Protein AF-A0A2S7QEK1-F1 (afdb_monomer_lite)

Sequence (69 aa):
MANNTTAPNPIAPDWLNSGDNAWQLTAASLGALQSVPGLVVLYAGIPHSKWATNSAFMALYAFAITLLV

Radius of gyration: 21.31 Å; chains: 1; bounding box: 35×28×66 Å

Structure (mmCIF, N/CA/C/O backbone):
data_AF-A0A2S7QEK1-F1
#
_entry.id   AF-A0A2S7QEK1-F1
#
loop_
_atom_site.group_PDB
_atom_site.id
_atom_site.type_symbol
_atom_site.label_atom_id
_atom_site.label_alt_id
_atom_site.label_comp_id
_atom_site.label_asym_id
_atom_site.label_entity_id
_atom_site.label_seq_id
_atom_site.pdbx_PDB_ins_code
_atom_site.Cartn_x
_atom_site.Cartn_y
_atom_site.Cartn_z
_atom_site.occupancy
_atom_site.B_iso_or_equiv
_atom_site.auth_seq_id
_atom_site.auth_comp_id
_atom_site.auth_asym_id
_atom_site.auth_atom_id
_atom_site.pdbx_PDB_model_num
ATOM 1 N N . MET A 1 1 ? 16.078 -7.824 -41.372 1.00 44.41 1 MET A N 1
ATOM 2 C CA . MET A 1 1 ? 16.725 -9.148 -41.494 1.00 44.41 1 MET A CA 1
ATOM 3 C C . MET A 1 1 ? 17.715 -9.241 -40.348 1.00 44.41 1 MET A C 1
ATOM 5 O O . MET A 1 1 ? 18.477 -8.304 -40.161 1.00 44.41 1 MET A O 1
ATOM 9 N N . ALA A 1 2 ? 17.556 -10.262 -39.510 1.00 57.22 2 ALA A N 1
ATOM 10 C CA . ALA A 1 2 ? 18.207 -10.434 -38.217 1.00 57.22 2 ALA A CA 1
ATOM 11 C C . ALA A 1 2 ? 19.741 -10.386 -38.283 1.00 57.22 2 ALA A C 1
ATOM 13 O O . ALA A 1 2 ? 20.329 -10.909 -39.226 1.00 57.22 2 ALA A O 1
ATOM 14 N N . ASN A 1 3 ? 20.376 -9.857 -37.235 1.00 52.50 3 ASN A N 1
ATOM 15 C CA . ASN A 1 3 ? 21.742 -10.241 -36.902 1.00 52.50 3 ASN A CA 1
ATOM 16 C C . ASN A 1 3 ? 21.873 -10.470 -35.388 1.00 52.50 3 ASN A C 1
ATOM 18 O O . ASN A 1 3 ? 22.162 -9.547 -34.638 1.00 52.50 3 ASN A O 1
ATOM 22 N N . ASN A 1 4 ? 21.513 -11.698 -34.991 1.00 64.25 4 ASN A N 1
ATOM 23 C CA . ASN A 1 4 ? 22.219 -12.583 -34.053 1.00 64.25 4 ASN A CA 1
ATOM 24 C C . ASN A 1 4 ? 22.983 -11.873 -32.909 1.00 64.25 4 ASN A C 1
ATOM 26 O O . ASN A 1 4 ? 23.985 -11.218 -33.162 1.00 64.25 4 ASN A O 1
ATOM 30 N N . THR A 1 5 ? 22.593 -11.982 -31.636 1.00 52.06 5 THR A N 1
ATOM 31 C CA . THR A 1 5 ? 22.714 -13.223 -30.851 1.00 52.06 5 THR A CA 1
ATOM 32 C C . THR A 1 5 ? 21.750 -13.265 -29.663 1.00 52.06 5 THR A C 1
ATOM 34 O O . THR A 1 5 ? 21.792 -12.406 -28.786 1.00 52.06 5 THR A O 1
ATOM 37 N N . THR A 1 6 ? 20.965 -14.335 -29.581 1.00 55.88 6 THR A N 1
ATOM 38 C CA . THR A 1 6 ? 20.130 -14.765 -28.447 1.00 55.88 6 THR A CA 1
ATOM 39 C C . THR A 1 6 ? 20.96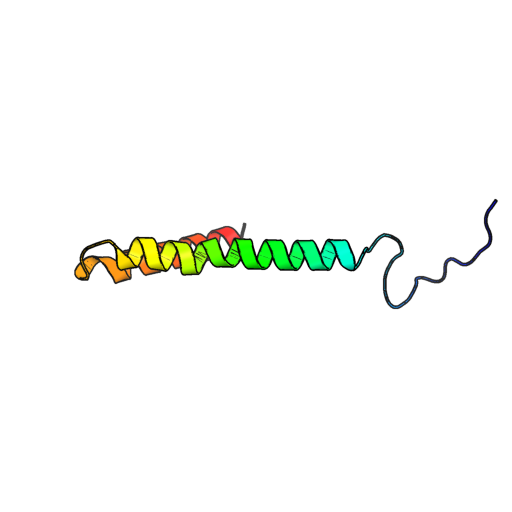5 -15.234 -27.247 1.00 55.88 6 THR A C 1
ATOM 41 O O . THR A 1 6 ? 20.763 -16.334 -26.730 1.00 55.88 6 THR A O 1
ATOM 44 N N . ALA A 1 7 ? 21.949 -14.450 -26.818 1.00 59.62 7 ALA A N 1
ATOM 45 C CA . ALA A 1 7 ? 22.487 -14.616 -25.479 1.00 59.62 7 ALA A CA 1
ATOM 46 C C . ALA A 1 7 ? 21.514 -13.878 -24.550 1.00 59.62 7 ALA A C 1
ATOM 48 O O . ALA A 1 7 ? 21.317 -12.680 -24.758 1.00 59.62 7 ALA A O 1
ATOM 49 N N . PRO A 1 8 ? 20.860 -14.545 -23.579 1.00 63.16 8 PRO A N 1
ATOM 50 C CA . PRO A 1 8 ? 20.091 -13.821 -22.579 1.00 63.16 8 PRO A CA 1
ATOM 51 C C . PRO A 1 8 ? 21.041 -12.803 -21.959 1.00 63.16 8 PRO A C 1
ATOM 53 O O . PRO A 1 8 ? 22.083 -13.197 -21.435 1.00 63.16 8 PRO A O 1
ATOM 56 N N . ASN A 1 9 ? 20.736 -11.508 -22.084 1.00 65.44 9 ASN A N 1
ATOM 57 C CA . ASN A 1 9 ? 21.484 -10.481 -21.377 1.00 65.44 9 ASN A CA 1
ATOM 58 C C . ASN A 1 9 ? 21.442 -10.878 -19.892 1.00 65.44 9 ASN A C 1
ATOM 60 O O . ASN A 1 9 ? 20.356 -10.881 -19.304 1.00 65.44 9 ASN A O 1
ATOM 64 N N . PRO A 1 10 ? 22.579 -11.274 -19.288 1.00 71.38 10 PRO A N 1
ATOM 65 C CA . PRO A 1 10 ? 22.575 -11.893 -17.965 1.00 71.38 10 PRO A CA 1
ATOM 66 C C . PRO A 1 10 ? 22.145 -10.908 -16.869 1.00 71.38 10 PRO A C 1
ATOM 68 O O . PRO A 1 10 ? 21.941 -11.314 -15.730 1.00 71.38 10 PRO A O 1
ATOM 71 N N . ILE A 1 11 ? 22.017 -9.622 -17.216 1.00 75.81 11 ILE A N 1
ATOM 72 C CA . ILE A 1 11 ? 21.696 -8.520 -16.314 1.00 75.81 11 ILE A CA 1
ATOM 73 C C . ILE A 1 11 ? 20.204 -8.144 -16.386 1.00 75.81 11 ILE A C 1
ATOM 75 O O . ILE A 1 11 ? 19.614 -7.862 -15.346 1.00 75.81 11 ILE A O 1
ATOM 79 N N . ALA A 1 12 ? 19.577 -8.134 -17.572 1.00 76.50 12 ALA A N 1
ATOM 80 C CA . ALA A 1 12 ? 18.154 -7.797 -17.731 1.00 76.50 12 ALA A CA 1
ATOM 81 C C . ALA A 1 12 ? 17.567 -8.278 -19.081 1.00 76.50 12 ALA A C 1
ATOM 83 O O . ALA A 1 12 ? 18.207 -8.070 -20.110 1.00 76.50 12 ALA A O 1
ATOM 84 N N . PRO A 1 13 ? 16.347 -8.852 -19.122 1.00 83.69 13 PRO A N 1
ATOM 85 C CA . PRO A 1 13 ? 15.653 -9.201 -20.368 1.00 83.69 13 PRO A CA 1
ATOM 86 C C . PRO A 1 13 ? 15.312 -7.982 -21.241 1.00 83.69 13 PRO A C 1
ATOM 88 O O . PRO A 1 13 ? 15.029 -6.911 -20.713 1.00 83.69 13 PRO A O 1
ATOM 91 N N . ASP A 1 14 ? 15.203 -8.170 -22.560 1.00 80.62 14 ASP A N 1
ATOM 92 C CA . ASP A 1 14 ? 14.945 -7.082 -23.529 1.00 80.62 14 ASP A CA 1
ATOM 93 C C . ASP A 1 14 ? 13.603 -6.347 -23.335 1.00 80.62 14 ASP A C 1
ATOM 95 O O . ASP A 1 14 ? 13.433 -5.222 -23.796 1.00 80.62 14 ASP A O 1
ATOM 99 N N . TRP A 1 15 ? 12.634 -6.968 -22.655 1.00 81.75 15 TRP A N 1
ATOM 100 C CA . TRP A 1 15 ? 11.325 -6.371 -22.358 1.00 81.75 15 TRP A CA 1
ATOM 101 C C . TRP A 1 15 ? 11.314 -5.530 -21.072 1.00 81.75 15 TRP A C 1
ATOM 103 O O . TRP A 1 15 ? 10.332 -4.838 -20.799 1.00 81.75 15 TRP A O 1
ATOM 113 N N . LEU A 1 16 ? 12.370 -5.605 -20.256 1.00 82.94 16 LEU A N 1
ATOM 114 C CA . LEU A 1 16 ? 12.420 -4.979 -18.940 1.00 82.94 16 LEU A CA 1
ATOM 115 C C . LEU A 1 16 ? 12.959 -3.546 -19.047 1.00 82.94 16 LEU A C 1
ATOM 117 O O . LEU A 1 16 ? 14.164 -3.326 -19.148 1.00 82.94 16 LEU A O 1
ATOM 121 N N . ASN A 1 17 ? 12.066 -2.556 -18.979 1.00 89.81 17 ASN A N 1
ATOM 122 C CA . ASN A 1 17 ? 12.450 -1.145 -18.949 1.00 89.81 17 ASN A CA 1
ATOM 123 C C . ASN A 1 17 ? 12.695 -0.668 -17.507 1.00 89.81 17 ASN A C 1
ATOM 125 O O . ASN A 1 17 ? 11.774 -0.576 -16.692 1.00 89.81 17 ASN A O 1
ATOM 129 N N . SER A 1 18 ? 13.943 -0.314 -17.194 1.00 87.44 18 SER A N 1
ATOM 130 C CA . SER A 1 18 ? 14.334 0.175 -15.866 1.00 87.44 18 SER A CA 1
ATOM 131 C C . SER A 1 18 ? 13.657 1.492 -15.469 1.00 87.44 18 SER A C 1
ATOM 133 O O . SER A 1 18 ? 13.378 1.689 -14.289 1.00 87.44 18 SER A O 1
ATOM 135 N N . GLY A 1 19 ? 13.378 2.384 -16.426 1.00 92.00 19 GLY A N 1
ATOM 136 C CA . GLY A 1 19 ? 12.711 3.664 -16.167 1.00 92.00 19 GLY A CA 1
ATOM 137 C C . GLY A 1 19 ? 11.246 3.484 -15.769 1.00 92.00 19 GLY A C 1
ATOM 138 O O . GLY A 1 19 ? 10.810 4.041 -14.761 1.00 92.00 19 GLY A O 1
ATOM 139 N N . ASP A 1 20 ? 10.515 2.639 -16.499 1.00 92.81 20 ASP A N 1
ATOM 140 C CA . ASP A 1 20 ? 9.105 2.347 -16.209 1.00 92.81 20 ASP A CA 1
ATOM 141 C C . ASP A 1 20 ? 8.951 1.618 -14.868 1.00 92.81 20 ASP A C 1
ATOM 143 O O . ASP A 1 20 ? 8.087 1.972 -14.065 1.00 92.81 20 ASP A O 1
ATOM 147 N N . ASN A 1 21 ? 9.832 0.657 -14.570 1.00 92.06 21 ASN A N 1
ATOM 148 C CA . ASN A 1 21 ? 9.850 -0.023 -13.273 1.00 92.06 21 ASN A CA 1
ATOM 149 C C . ASN A 1 21 ? 10.177 0.934 -12.121 1.00 92.06 21 ASN A C 1
ATOM 151 O O . ASN A 1 21 ? 9.522 0.889 -11.080 1.00 92.06 21 ASN A O 1
ATOM 155 N N . ALA A 1 22 ? 11.162 1.820 -12.292 1.00 94.62 22 ALA A N 1
ATOM 156 C CA . ALA A 1 22 ? 11.500 2.816 -11.277 1.00 94.62 22 ALA A CA 1
ATOM 157 C C . ALA A 1 22 ? 10.322 3.763 -11.004 1.00 94.62 22 ALA A C 1
ATOM 159 O O . ALA A 1 22 ? 10.034 4.082 -9.844 1.00 94.62 22 ALA A O 1
ATOM 160 N N . TRP A 1 23 ? 9.603 4.170 -12.055 1.00 95.50 23 TRP A N 1
ATOM 161 C CA . TRP A 1 23 ? 8.396 4.975 -11.912 1.00 95.50 23 TRP A CA 1
ATOM 162 C C . TRP A 1 23 ? 7.281 4.214 -11.189 1.00 95.50 23 TRP A C 1
ATOM 164 O O . TRP A 1 23 ? 6.708 4.744 -10.238 1.00 95.50 23 TRP A O 1
ATOM 174 N N . GLN A 1 24 ? 7.012 2.961 -11.563 1.00 95.50 24 GLN A N 1
ATOM 175 C CA . GLN A 1 24 ? 5.996 2.134 -10.904 1.00 95.50 24 GLN A CA 1
ATOM 176 C C . GLN A 1 24 ? 6.305 1.896 -9.423 1.00 95.50 24 GLN A C 1
ATOM 178 O O . GLN A 1 24 ? 5.408 2.017 -8.594 1.00 95.50 24 GLN A O 1
ATOM 183 N N . LEU A 1 25 ? 7.564 1.630 -9.064 1.00 95.75 25 LEU A N 1
ATOM 184 C CA . LEU A 1 25 ? 7.983 1.462 -7.667 1.00 95.75 25 LEU A CA 1
ATOM 185 C C . LEU A 1 25 ? 7.824 2.757 -6.863 1.00 95.75 25 LEU A C 1
ATOM 187 O O . LEU A 1 25 ? 7.380 2.729 -5.712 1.00 95.75 25 LEU A O 1
ATOM 191 N N . THR A 1 26 ? 8.143 3.897 -7.479 1.00 95.25 26 THR A N 1
ATOM 192 C CA . THR A 1 26 ? 7.951 5.215 -6.864 1.00 95.25 26 THR A CA 1
ATOM 193 C C . THR A 1 26 ? 6.462 5.498 -6.655 1.00 95.25 26 THR A C 1
ATOM 195 O O . THR A 1 26 ? 6.051 5.838 -5.546 1.00 95.25 26 THR A O 1
ATOM 198 N N . ALA A 1 27 ? 5.634 5.290 -7.681 1.00 94.69 27 ALA A N 1
ATOM 199 C CA . ALA A 1 27 ? 4.187 5.470 -7.613 1.00 94.69 27 ALA A CA 1
ATOM 200 C C . ALA A 1 27 ? 3.536 4.534 -6.581 1.00 94.69 27 ALA A C 1
ATOM 202 O O . ALA A 1 27 ? 2.723 4.983 -5.773 1.00 94.69 27 ALA A O 1
ATOM 203 N N . ALA A 1 28 ? 3.936 3.260 -6.548 1.00 92.62 28 ALA A N 1
ATOM 204 C CA . ALA A 1 28 ? 3.463 2.283 -5.570 1.00 92.62 28 ALA A CA 1
ATOM 205 C C . ALA A 1 28 ? 3.838 2.684 -4.137 1.00 92.62 28 ALA A C 1
ATOM 207 O O . ALA A 1 28 ? 3.003 2.599 -3.239 1.00 92.62 28 ALA A O 1
ATOM 208 N N . SER A 1 29 ? 5.056 3.188 -3.920 1.00 92.06 29 SER A N 1
ATOM 209 C CA . SER A 1 29 ? 5.504 3.655 -2.600 1.00 92.06 29 SER A CA 1
ATOM 210 C C . SER A 1 29 ? 4.713 4.878 -2.127 1.00 92.06 29 SER A C 1
ATOM 212 O O . SER A 1 29 ? 4.272 4.926 -0.978 1.00 92.06 29 SER A O 1
ATOM 214 N N . LEU A 1 30 ? 4.474 5.848 -3.015 1.00 92.25 30 LEU A N 1
ATOM 215 C CA . LEU A 1 30 ? 3.654 7.026 -2.709 1.00 92.25 30 LEU A CA 1
ATOM 216 C C . LEU A 1 30 ? 2.188 6.639 -2.437 1.00 92.25 30 LEU A C 1
ATOM 218 O O . LEU A 1 30 ? 1.584 7.131 -1.482 1.00 92.25 30 LEU A O 1
ATOM 222 N N . GLY A 1 31 ? 1.638 5.704 -3.217 1.00 89.38 31 GLY A N 1
ATOM 223 C CA . GLY A 1 31 ? 0.298 5.141 -3.023 1.00 89.38 31 GLY A CA 1
ATOM 224 C C . GLY A 1 31 ? 0.146 4.343 -1.718 1.00 89.38 31 GLY A C 1
ATOM 225 O O . GLY A 1 31 ? -0.877 4.425 -1.033 1.00 89.38 31 GLY A O 1
ATOM 226 N N . ALA A 1 32 ? 1.181 3.606 -1.318 1.00 88.12 32 ALA A N 1
ATOM 227 C CA . ALA A 1 32 ? 1.204 2.896 -0.042 1.00 88.12 32 ALA A CA 1
ATOM 228 C C . ALA A 1 32 ? 1.271 3.871 1.147 1.00 88.12 32 ALA A C 1
ATOM 230 O O . ALA A 1 32 ? 0.587 3.672 2.155 1.00 88.12 32 ALA A O 1
ATOM 231 N N . LEU A 1 33 ? 2.030 4.963 1.012 1.00 90.00 33 LEU A N 1
ATOM 232 C CA . LEU A 1 33 ? 2.172 5.986 2.048 1.00 90.00 33 LEU A CA 1
ATOM 233 C C . LEU A 1 33 ? 0.860 6.746 2.314 1.00 90.00 33 LEU A C 1
ATOM 235 O O . LEU A 1 33 ? 0.510 6.983 3.468 1.00 90.00 33 LEU A O 1
ATOM 239 N N . GLN A 1 34 ? 0.077 7.088 1.287 1.00 87.81 34 GLN A N 1
ATOM 240 C CA . GLN A 1 34 ? -1.240 7.708 1.522 1.00 87.81 34 GLN A CA 1
ATOM 241 C C . GLN A 1 34 ? -2.233 6.764 2.221 1.00 87.81 34 GLN A C 1
ATOM 243 O O . GLN A 1 34 ? -3.209 7.227 2.808 1.00 87.81 34 GLN A O 1
ATOM 248 N N . SER A 1 35 ? -1.987 5.453 2.160 1.00 81.75 35 SER A N 1
ATOM 249 C CA . SER A 1 35 ? -2.862 4.446 2.749 1.00 81.75 35 SER A CA 1
ATOM 250 C C . SER A 1 35 ? -2.614 4.349 4.252 1.00 81.75 35 SER A C 1
ATOM 252 O O . SER A 1 35 ? -3.341 4.968 5.019 1.00 81.75 35 SER A O 1
ATOM 254 N N . VAL A 1 36 ? -1.578 3.640 4.714 1.00 79.56 36 VAL A N 1
ATOM 255 C CA . VAL A 1 36 ? -1.424 3.358 6.157 1.00 79.56 36 VAL A CA 1
ATOM 256 C C . VAL A 1 36 ? -1.169 4.609 6.987 1.00 79.56 36 VAL A C 1
ATOM 258 O O . VAL A 1 36 ? -2.001 4.910 7.839 1.00 79.56 36 VAL A O 1
ATOM 261 N N . PRO A 1 37 ? -0.070 5.361 6.794 1.00 80.44 37 PRO A N 1
ATOM 262 C CA . PRO A 1 37 ? 0.164 6.520 7.639 1.00 80.44 37 PRO A CA 1
ATOM 263 C C . PRO A 1 37 ? -0.871 7.625 7.399 1.00 80.44 37 PRO A C 1
ATOM 265 O O . PRO A 1 37 ? -1.283 8.262 8.364 1.00 80.44 37 PRO A O 1
ATOM 268 N N . GLY A 1 38 ? -1.363 7.808 6.168 1.00 84.38 38 GLY A N 1
ATOM 269 C CA . GLY A 1 38 ? -2.425 8.778 5.877 1.00 84.38 38 GLY A CA 1
ATOM 270 C C . GLY A 1 38 ? -3.748 8.465 6.588 1.00 84.38 38 GLY A C 1
ATOM 271 O O . GLY A 1 38 ? -4.278 9.303 7.322 1.00 84.38 38 GLY A O 1
ATOM 272 N N . LEU A 1 39 ? -4.271 7.246 6.428 1.00 82.75 39 LEU A N 1
ATOM 273 C CA . LEU A 1 39 ? -5.546 6.839 7.024 1.00 82.75 39 LEU A CA 1
ATOM 274 C C . LEU A 1 39 ? -5.444 6.653 8.536 1.00 82.75 39 LEU A C 1
ATOM 276 O O . LEU A 1 39 ? -6.368 7.048 9.241 1.00 82.75 39 LEU A O 1
ATOM 280 N N . VAL A 1 40 ? -4.342 6.105 9.060 1.00 85.81 40 VAL A N 1
ATOM 281 C CA . VAL A 1 40 ? -4.163 5.943 10.512 1.00 85.81 40 VAL A CA 1
ATOM 282 C C . VAL A 1 40 ? -4.133 7.305 11.199 1.00 85.81 40 VAL A C 1
ATOM 284 O O . VAL A 1 40 ? -4.808 7.478 12.209 1.00 85.81 40 VAL A O 1
ATOM 287 N N . VAL A 1 41 ? -3.425 8.296 10.649 1.00 86.75 41 VAL A N 1
ATOM 288 C CA . VAL A 1 41 ? -3.388 9.646 11.235 1.00 86.75 41 VAL A CA 1
ATOM 289 C C . VAL A 1 41 ? -4.769 10.306 11.207 1.00 86.75 41 VAL A C 1
ATOM 291 O O . VAL A 1 41 ? -5.176 10.897 12.205 1.00 86.75 41 VAL A O 1
ATOM 294 N N . LEU A 1 42 ? -5.531 10.164 10.119 1.00 85.56 42 LEU A N 1
ATOM 295 C CA . LEU A 1 42 ? -6.882 10.730 10.024 1.00 85.56 42 LEU A CA 1
ATOM 296 C C . LEU A 1 42 ? -7.878 10.022 10.958 1.00 85.56 42 LEU A C 1
ATOM 298 O O . LEU A 1 42 ? -8.571 10.675 11.740 1.00 85.56 42 LEU A O 1
ATOM 302 N N . TYR A 1 43 ? -7.937 8.689 10.924 1.00 81.38 43 TYR A N 1
ATOM 303 C CA . TYR A 1 43 ? -8.921 7.912 11.684 1.00 81.38 43 TYR A CA 1
ATOM 304 C C . TYR A 1 43 ? -8.576 7.748 13.164 1.00 81.38 43 TYR A C 1
ATOM 306 O O . TYR A 1 43 ? -9.485 7.541 13.967 1.00 81.38 43 TYR A O 1
ATOM 314 N N . ALA A 1 44 ? -7.304 7.851 13.549 1.00 82.75 44 ALA A N 1
ATOM 315 C CA . ALA A 1 44 ? -6.901 7.860 14.954 1.00 82.75 44 ALA A CA 1
ATOM 316 C C . ALA A 1 44 ? -6.802 9.281 15.532 1.00 82.75 44 ALA A C 1
ATOM 318 O O . ALA A 1 44 ? -6.985 9.450 16.734 1.00 82.75 44 ALA A O 1
ATOM 319 N N . GLY A 1 45 ? -6.531 10.298 14.705 1.00 83.25 45 GLY A N 1
ATOM 320 C CA . GLY A 1 45 ? -6.303 11.675 15.160 1.00 83.25 45 GLY A CA 1
ATOM 321 C C . GLY A 1 45 ? -7.560 12.537 15.316 1.00 83.25 45 GLY A C 1
ATOM 322 O O . GLY A 1 45 ? -7.575 13.426 16.162 1.00 83.25 45 GLY A O 1
ATOM 323 N N . ILE A 1 46 ? -8.616 12.290 14.532 1.00 85.88 46 ILE A N 1
ATOM 324 C CA . ILE A 1 46 ? -9.872 13.065 14.579 1.00 85.88 46 ILE A CA 1
ATOM 325 C C . ILE A 1 46 ? -10.824 12.666 15.732 1.00 85.88 46 ILE A C 1
ATOM 327 O O . ILE A 1 46 ? -11.417 13.563 16.337 1.00 85.88 46 ILE A O 1
ATOM 331 N N . PRO A 1 47 ? -11.050 11.375 16.061 1.00 81.69 47 PRO A N 1
ATOM 332 C CA . PRO A 1 47 ? -12.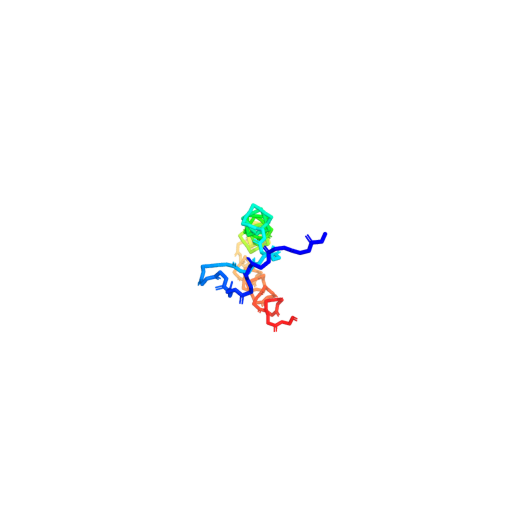012 11.012 17.100 1.00 81.69 47 PRO A CA 1
ATOM 333 C C . PRO A 1 47 ? -11.502 11.323 18.514 1.00 81.69 47 PRO A C 1
ATOM 335 O O . PRO A 1 47 ? -10.315 11.522 18.758 1.00 81.69 47 PRO A O 1
ATOM 338 N N . HIS A 1 48 ? -12.411 11.304 19.496 1.00 78.19 48 HIS A N 1
ATOM 339 C CA . HIS A 1 48 ? -12.034 11.437 20.905 1.00 78.19 48 HIS A CA 1
ATOM 340 C C . HIS A 1 48 ? -10.975 10.396 21.295 1.00 78.19 48 HIS A C 1
ATOM 342 O O . HIS A 1 48 ? -11.124 9.214 20.990 1.00 78.19 48 HIS A O 1
ATOM 348 N N . SER A 1 49 ? -9.965 10.827 22.057 1.00 77.38 49 SER A N 1
ATOM 349 C CA . SER A 1 49 ? -8.769 10.043 22.411 1.00 77.38 49 SER A CA 1
ATOM 350 C C . SER A 1 49 ? -9.050 8.620 22.930 1.00 77.38 49 SER A C 1
ATOM 352 O O . SER A 1 49 ? -8.307 7.700 22.611 1.00 77.38 49 SER A O 1
ATOM 354 N N . LYS A 1 50 ? -10.171 8.392 23.630 1.00 87.00 50 LYS A N 1
ATOM 355 C CA . LYS A 1 50 ? -10.585 7.053 24.097 1.00 87.00 50 LYS A CA 1
ATOM 356 C C . LYS A 1 50 ? -10.893 6.035 22.985 1.00 87.00 50 LYS A C 1
ATOM 358 O O . LYS A 1 50 ? -10.925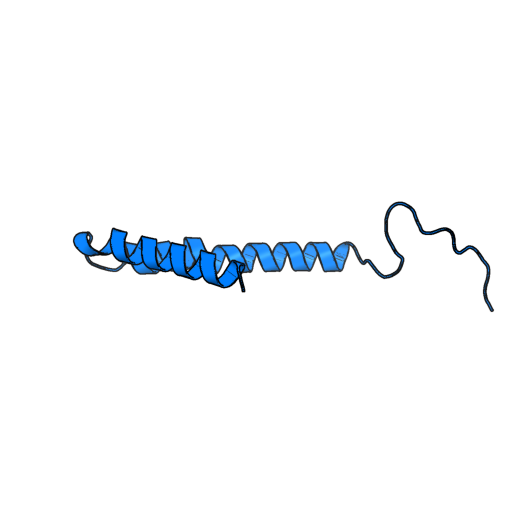 4.844 23.263 1.00 87.00 50 LYS A O 1
ATOM 363 N N . TRP A 1 51 ? -11.116 6.487 21.751 1.00 83.62 51 TRP A N 1
ATOM 364 C CA . TRP A 1 51 ? -11.425 5.643 20.588 1.00 83.62 51 TRP A CA 1
ATOM 365 C C . TRP A 1 51 ? -10.287 5.580 19.563 1.00 83.62 51 TRP A C 1
ATOM 367 O O . TRP A 1 51 ? -10.315 4.730 18.675 1.00 83.62 51 TRP A O 1
ATOM 377 N N . ALA A 1 52 ? -9.281 6.450 19.693 1.00 84.38 52 ALA A N 1
ATOM 378 C CA . ALA A 1 52 ? -8.192 6.602 18.731 1.00 84.38 52 ALA A CA 1
ATOM 379 C C . ALA A 1 52 ? -7.442 5.286 18.480 1.00 84.38 52 ALA A C 1
ATOM 381 O O . ALA A 1 52 ? -7.216 4.898 17.336 1.00 84.38 52 ALA A O 1
ATOM 382 N N . THR A 1 53 ? -7.110 4.558 19.548 1.00 84.75 53 THR A N 1
ATOM 383 C CA . THR A 1 53 ? -6.339 3.312 19.463 1.00 84.75 53 THR A CA 1
ATOM 384 C C . THR A 1 53 ? -7.105 2.193 18.755 1.00 84.75 53 THR A C 1
ATOM 386 O O . THR A 1 53 ? -6.530 1.500 17.922 1.00 84.75 53 THR A O 1
ATOM 389 N N . ASN A 1 54 ? -8.405 2.036 19.022 1.00 86.81 54 ASN A N 1
ATOM 390 C CA . ASN A 1 54 ? -9.228 1.018 18.359 1.00 86.81 54 ASN A CA 1
ATOM 391 C C . ASN A 1 54 ? -9.313 1.268 16.842 1.00 86.81 54 ASN A C 1
ATOM 393 O O . ASN A 1 54 ? -9.095 0.360 16.041 1.00 86.81 54 ASN A O 1
ATOM 397 N N . SER A 1 55 ? -9.551 2.520 16.448 1.00 84.12 55 SER A N 1
ATOM 398 C CA . SER A 1 55 ? -9.602 2.913 15.037 1.00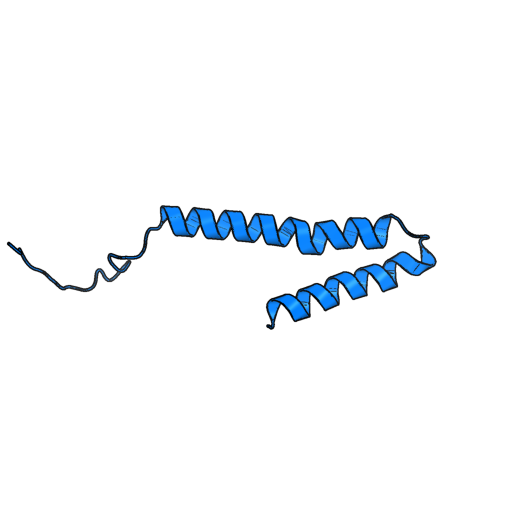 84.12 55 SER A CA 1
ATOM 399 C C . SER A 1 55 ? -8.240 2.787 14.341 1.00 84.12 55 SER A C 1
ATOM 401 O O . SER A 1 55 ? -8.182 2.347 13.194 1.00 84.12 55 SER A O 1
ATOM 403 N N . ALA A 1 56 ? -7.138 3.103 15.034 1.00 86.94 56 ALA A N 1
ATOM 404 C CA . ALA A 1 56 ? -5.782 2.928 14.506 1.00 86.94 56 ALA A CA 1
ATOM 405 C C . ALA A 1 56 ? -5.483 1.458 14.166 1.00 86.94 56 ALA A C 1
ATOM 407 O O . ALA A 1 56 ? -4.963 1.159 13.090 1.00 86.94 56 ALA A O 1
ATOM 408 N N . PHE A 1 57 ? -5.852 0.530 15.056 1.00 87.25 57 PHE A N 1
ATOM 409 C CA . PHE A 1 57 ? -5.669 -0.902 14.817 1.00 87.25 57 PHE A CA 1
ATOM 410 C C . PHE A 1 57 ? -6.566 -1.435 13.701 1.00 87.25 57 PHE A C 1
ATOM 412 O O . PHE A 1 57 ? -6.106 -2.267 12.922 1.00 87.25 57 PHE A O 1
ATOM 419 N N . MET A 1 58 ? -7.796 -0.930 13.561 1.00 89.62 58 MET A N 1
ATOM 420 C CA . MET A 1 58 ? -8.651 -1.287 12.423 1.00 89.62 58 MET A CA 1
ATOM 421 C C . MET A 1 58 ? -8.033 -0.873 11.084 1.00 89.62 58 MET A C 1
ATOM 423 O O . MET A 1 58 ? -8.030 -1.674 10.149 1.00 89.62 58 MET A O 1
ATOM 427 N N . ALA A 1 59 ? -7.466 0.335 10.996 1.00 88.50 59 ALA A N 1
ATOM 428 C CA . ALA A 1 59 ? -6.800 0.806 9.782 1.00 88.50 59 ALA A CA 1
ATOM 429 C C . ALA A 1 59 ? -5.543 -0.022 9.444 1.00 88.50 59 ALA A C 1
ATOM 431 O O . ALA A 1 59 ? -5.335 -0.372 8.282 1.00 88.50 59 ALA A O 1
ATOM 432 N N . LEU A 1 60 ? -4.742 -0.405 10.448 1.00 87.56 60 LEU A N 1
ATOM 433 C CA . LEU A 1 60 ? -3.575 -1.279 10.255 1.00 87.56 60 LEU A CA 1
ATOM 434 C C . LEU A 1 60 ? -3.961 -2.696 9.807 1.00 87.56 60 LEU A C 1
ATOM 436 O O . LEU A 1 60 ? -3.364 -3.235 8.877 1.00 87.56 60 LEU A O 1
ATOM 440 N N . TYR A 1 61 ? -4.970 -3.292 10.444 1.00 88.12 61 TYR A N 1
ATOM 441 C CA . TYR A 1 61 ? -5.471 -4.619 10.083 1.00 88.12 61 TYR A CA 1
ATOM 442 C C . TYR A 1 61 ? -6.045 -4.649 8.660 1.00 88.12 61 TYR A C 1
ATOM 444 O O . TYR A 1 61 ? -5.723 -5.550 7.885 1.00 88.12 61 TYR A O 1
ATOM 452 N N . ALA A 1 62 ? -6.857 -3.654 8.291 1.00 88.44 62 ALA A N 1
ATOM 453 C CA . ALA A 1 62 ? -7.463 -3.592 6.965 1.00 88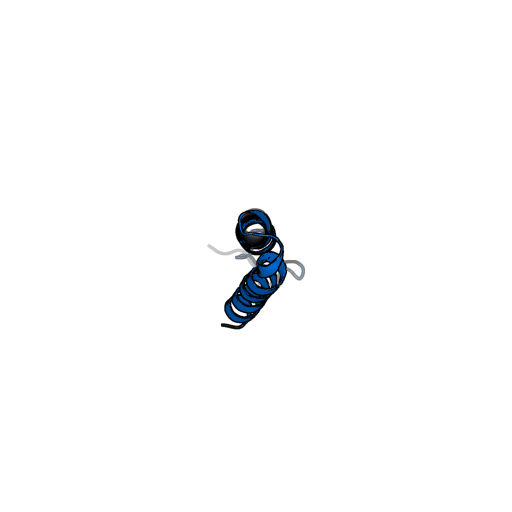.44 62 ALA A CA 1
ATOM 454 C C . ALA A 1 62 ? -6.398 -3.507 5.861 1.00 88.44 62 ALA A C 1
ATOM 456 O O . ALA A 1 62 ? -6.539 -4.153 4.820 1.00 88.44 62 ALA A O 1
ATOM 457 N N . PHE A 1 63 ? -5.308 -2.777 6.113 1.00 85.94 63 PHE A N 1
ATOM 458 C CA . PHE A 1 63 ? -4.171 -2.715 5.200 1.00 85.94 63 PHE A CA 1
ATOM 459 C C . PHE A 1 63 ? -3.428 -4.050 5.075 1.00 85.94 63 PHE A C 1
ATOM 461 O O . P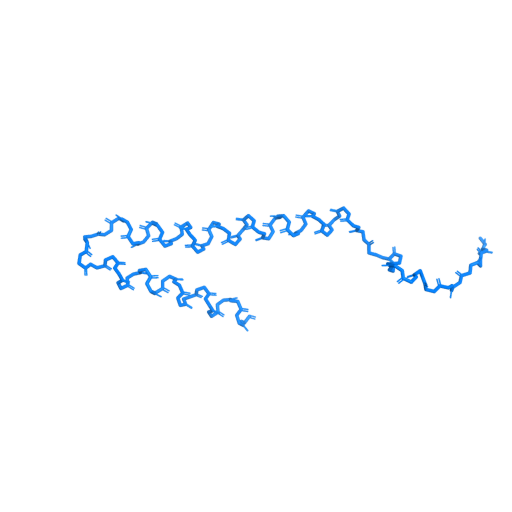HE A 1 63 ? -3.091 -4.472 3.974 1.00 85.94 63 PHE A O 1
ATOM 468 N N . ALA A 1 64 ? -3.205 -4.750 6.190 1.00 88.94 64 ALA A N 1
ATOM 469 C CA . ALA A 1 64 ? -2.558 -6.059 6.159 1.00 88.94 64 ALA A CA 1
ATOM 470 C C . ALA A 1 64 ? -3.357 -7.076 5.323 1.00 88.94 64 ALA A C 1
ATOM 472 O O . ALA A 1 64 ? -2.764 -7.826 4.553 1.00 88.94 64 ALA A O 1
ATOM 473 N N . ILE A 1 65 ? -4.693 -7.067 5.419 1.00 92.00 65 ILE A N 1
ATOM 474 C CA . ILE A 1 65 ? -5.547 -7.921 4.578 1.00 92.00 65 ILE A CA 1
ATOM 475 C C . ILE A 1 65 ? -5.491 -7.514 3.105 1.00 92.00 65 ILE A C 1
ATOM 477 O O . ILE A 1 65 ? -5.437 -8.388 2.249 1.00 92.00 65 ILE A O 1
ATOM 481 N N . THR A 1 66 ? -5.481 -6.218 2.792 1.00 87.50 66 THR A N 1
ATOM 482 C CA . THR A 1 66 ? -5.423 -5.751 1.393 1.00 87.50 66 THR A CA 1
ATOM 483 C C . THR A 1 66 ? -4.080 -6.004 0.715 1.00 87.50 66 THR A C 1
ATOM 485 O O . THR A 1 66 ? -4.033 -6.018 -0.505 1.00 87.50 66 THR A O 1
ATOM 488 N N . LEU A 1 67 ? -2.999 -6.226 1.467 1.00 87.25 67 LEU A N 1
ATOM 489 C CA . LEU A 1 67 ? -1.730 -6.706 0.908 1.00 87.25 67 LEU A CA 1
ATOM 490 C C . LEU A 1 67 ? -1.685 -8.229 0.708 1.00 87.25 67 LEU A C 1
ATOM 492 O O . LEU A 1 67 ? -0.804 -8.719 0.006 1.00 87.25 67 LEU A O 1
ATOM 496 N N . LEU A 1 68 ? -2.572 -8.977 1.370 1.00 88.06 68 LEU A N 1
ATOM 497 C CA . LEU A 1 68 ? -2.606 -10.440 1.303 1.00 88.06 68 LEU A CA 1
ATOM 498 C C . LEU A 1 68 ? -3.423 -10.983 0.123 1.00 88.06 68 LEU A C 1
ATOM 500 O O . LEU A 1 68 ? -3.166 -12.114 -0.289 1.00 88.06 68 LEU A O 1
ATOM 504 N N . VAL A 1 69 ? -4.409 -10.229 -0.373 1.00 69.56 69 VAL A N 1
ATOM 505 C CA . VAL A 1 69 ? -5.320 -10.618 -1.468 1.00 69.56 69 VAL A CA 1
ATOM 506 C C . VAL A 1 69 ? -5.091 -9.759 -2.702 1.00 69.56 69 VAL A C 1
ATOM 508 O O . VAL A 1 69 ? -5.193 -10.322 -3.813 1.00 69.56 69 VAL A O 1
#

Foldseek 3Di:
DDDDDPPQPPVDHPVDDPVVVVVVVVVVVVVVCCQLVVQLCVQLVPDDVVCSVVSNVVSVVVVVVVVVD

pLDDT: mean 82.45, std 11.37, range [44.41, 95.75]

Secondary structure (DSSP, 8-state):
---------SS--TT--HHHHHHHHHHHHHHHHHHHHHHHHHHHHSS-HHHHHHHHHHHHHHHHHHHH-